Protein AF-A0A374MLK1-F1 (afdb_monomer)

Solvent-accessible surface area (backbone atoms only — not comparable to full-atom values): 5404 Å² total; per-residue (Å²): 138,88,82,70,65,54,80,67,84,85,87,67,74,72,42,80,27,53,77,55,85,55,45,30,34,33,59,74,63,86,77,53,82,76,50,49,64,60,25,56,77,68,80,46,41,80,40,42,40,59,37,36,36,32,68,88,75,13,50,67,45,63,90,60,81,73,38,71,43,28,41,68,48,81,55,35,41,56,95,96,38,81,47,60,52,75,48,115

pLDDT: mean 92.6, std 5.39, range [67.88, 98.31]

Secondary structure (DSSP, 8-state):
---PPPS---SPPPEEPBT-SSEEEEESS---TTHHHHHHHTT------EEEEETTT--EE--S---TT-EEPPPEEETTEEE--EE-

Organism: NCBI:txid39488

Foldseek 3Di:
DDAAAAPDDDVFDWAAAAPDRFKTKGKPDDDDPVCQVVQVVVVFAQFMWMWIAGRVHNYIDGPDDGDTNWDWARWHQDPNDIDIDIGD

Mean predicted aligned error: 3.72 Å

Nearest PDB structures (foldseek):
  5ze2-assembly2_D  TM=3.599E-01  e=3.789E+00  Mus musculus

Sequence (88 aa):
MKLNRFEVVTGRYIEEILGQSRIGYAMSDTTDFYDMIEWSKKGGYQGSTISFYDYNNGKVYEPFQKQRNVLYGTPVYLKKSFWFLQGD

Structure (mmC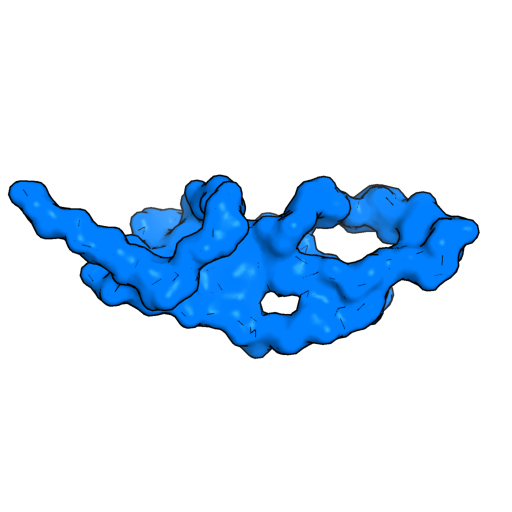IF, N/CA/C/O backbone):
data_AF-A0A374MLK1-F1
#
_entry.id   AF-A0A374MLK1-F1
#
loop_
_atom_site.group_PDB
_atom_site.id
_atom_site.type_symbol
_atom_site.label_atom_id
_atom_site.label_alt_id
_atom_site.label_comp_id
_atom_site.label_asym_id
_atom_site.label_entity_id
_atom_site.label_seq_id
_atom_site.pdbx_PDB_ins_code
_atom_site.Cartn_x
_atom_site.Cartn_y
_atom_site.Cartn_z
_atom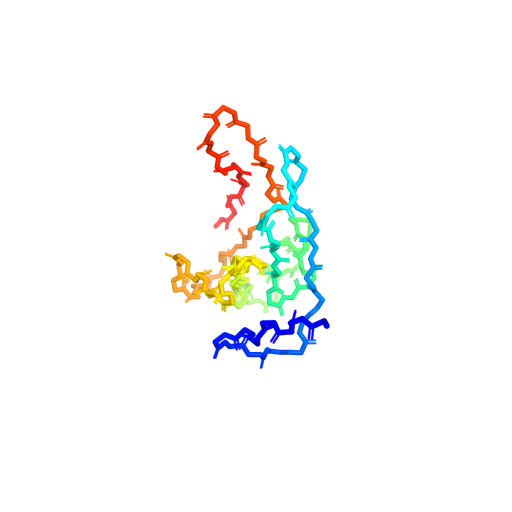_site.occupancy
_atom_site.B_iso_or_equiv
_atom_site.auth_seq_id
_atom_site.auth_comp_id
_atom_site.auth_asym_id
_atom_site.auth_atom_id
_atom_site.pdbx_PDB_model_num
ATOM 1 N N . MET A 1 1 ? -16.885 -15.688 19.142 1.00 67.88 1 MET A N 1
ATOM 2 C CA . MET A 1 1 ? -15.907 -15.016 18.259 1.00 67.88 1 MET A CA 1
ATOM 3 C C . MET A 1 1 ? -16.601 -14.691 16.946 1.00 67.88 1 MET A C 1
ATOM 5 O O . MET A 1 1 ? -17.144 -15.607 16.344 1.00 67.88 1 MET A O 1
ATOM 9 N N . LYS A 1 2 ? -16.655 -13.419 16.537 1.00 74.94 2 LYS A N 1
ATOM 10 C CA . LYS A 1 2 ? -17.153 -13.027 15.210 1.00 74.94 2 LYS A CA 1
ATOM 11 C C . LYS A 1 2 ? -15.943 -12.875 14.292 1.00 74.94 2 LYS A C 1
ATOM 13 O O . LYS A 1 2 ? -15.042 -12.112 14.619 1.00 74.94 2 LYS A O 1
ATOM 18 N N . LEU A 1 3 ? -15.920 -13.617 13.191 1.00 76.44 3 LEU A N 1
ATOM 19 C CA . LEU A 1 3 ? -14.894 -13.502 12.157 1.00 76.44 3 LEU A CA 1
ATOM 20 C C . LEU A 1 3 ? -15.485 -12.699 11.002 1.00 76.44 3 LEU A C 1
ATOM 22 O O . LEU A 1 3 ? -16.428 -13.150 10.354 1.00 76.44 3 LEU A O 1
ATOM 26 N N . ASN A 1 4 ? -14.961 -11.498 10.771 1.00 80.06 4 ASN A N 1
ATOM 27 C CA . ASN A 1 4 ? -15.305 -10.731 9.581 1.00 80.06 4 ASN A CA 1
ATOM 28 C C . ASN A 1 4 ? -14.491 -11.282 8.406 1.00 80.06 4 ASN A C 1
ATOM 30 O O . ASN A 1 4 ? -13.275 -11.434 8.511 1.00 80.06 4 ASN A O 1
ATOM 34 N N . ARG A 1 5 ? -15.159 -11.590 7.293 1.00 88.31 5 ARG A N 1
ATOM 35 C CA . ARG A 1 5 ? -14.487 -11.968 6.049 1.00 88.31 5 ARG A CA 1
ATOM 36 C C . ARG A 1 5 ? -14.218 -10.707 5.238 1.00 88.31 5 ARG A C 1
ATOM 38 O O . ARG A 1 5 ? -15.110 -9.870 5.123 1.00 88.31 5 ARG A O 1
ATOM 45 N N . PHE A 1 6 ? -13.023 -10.599 4.665 1.00 93.50 6 PHE A N 1
ATOM 46 C CA . PHE A 1 6 ? -12.752 -9.536 3.706 1.00 93.50 6 PHE A CA 1
ATOM 47 C C . PHE A 1 6 ? -13.572 -9.721 2.429 1.00 93.50 6 PHE A C 1
ATOM 49 O O . PHE A 1 6 ? -13.738 -10.849 1.957 1.00 93.50 6 PHE A O 1
ATOM 56 N N . GLU A 1 7 ? -14.051 -8.616 1.861 1.00 93.31 7 GLU A N 1
ATOM 57 C CA . GLU A 1 7 ? -14.779 -8.595 0.585 1.00 93.31 7 GLU A CA 1
ATOM 58 C C . GLU A 1 7 ? -13.947 -9.206 -0.553 1.00 93.31 7 GLU A C 1
ATOM 60 O O . GLU A 1 7 ? -14.488 -9.877 -1.431 1.00 93.31 7 GLU A O 1
ATOM 65 N N . VAL A 1 8 ? -12.621 -9.041 -0.491 1.00 88.50 8 VAL A N 1
ATOM 66 C CA . VAL A 1 8 ? -11.660 -9.610 -1.440 1.00 88.50 8 VAL A CA 1
ATOM 67 C C . VAL A 1 8 ? -10.564 -10.356 -0.678 1.00 88.50 8 VAL A C 1
ATOM 69 O O . VAL A 1 8 ? -10.013 -9.849 0.297 1.00 88.50 8 VAL A O 1
ATOM 72 N N . VAL A 1 9 ? -10.232 -11.571 -1.129 1.00 84.50 9 VAL A N 1
ATOM 73 C CA . VAL A 1 9 ? -9.146 -12.395 -0.572 1.00 84.50 9 VAL A CA 1
ATOM 74 C C . VAL A 1 9 ? -8.162 -12.724 -1.690 1.00 84.50 9 VAL A C 1
ATOM 76 O O . VAL A 1 9 ? -8.486 -13.483 -2.597 1.00 84.50 9 VAL A O 1
ATOM 79 N N . THR A 1 10 ? -6.962 -12.149 -1.619 1.00 84.12 10 THR A N 1
ATOM 80 C CA . THR A 1 10 ? -5.921 -12.259 -2.662 1.00 84.12 10 THR A CA 1
ATOM 81 C C . THR A 1 10 ? -4.769 -13.198 -2.290 1.00 84.12 10 THR A C 1
ATOM 83 O O . THR A 1 10 ? -3.837 -13.356 -3.071 1.00 84.12 10 THR A O 1
ATOM 86 N N . GLY A 1 11 ? -4.806 -13.813 -1.100 1.00 83.94 11 GLY A N 1
ATOM 87 C CA . GLY A 1 11 ? -3.716 -14.657 -0.586 1.00 83.94 11 GLY A CA 1
ATOM 88 C C . GLY A 1 11 ? -2.466 -13.880 -0.155 1.00 83.94 11 GLY A C 1
ATOM 89 O O . GLY A 1 11 ? -1.428 -14.485 0.092 1.00 83.94 11 GLY A O 1
ATOM 90 N N . ARG A 1 12 ? -2.554 -12.547 -0.070 1.00 89.50 12 ARG A N 1
ATOM 91 C CA . ARG A 1 12 ? -1.463 -11.668 0.362 1.00 89.50 12 ARG A CA 1
ATOM 92 C C . ARG A 1 12 ? -1.423 -11.554 1.883 1.00 89.50 12 ARG A C 1
ATOM 94 O O . ARG A 1 12 ? -2.466 -11.582 2.539 1.00 89.50 12 ARG A O 1
ATOM 101 N N . TYR A 1 13 ? -0.219 -11.399 2.425 1.00 90.31 13 TYR A N 1
ATOM 102 C CA . TYR A 1 13 ? -0.035 -11.052 3.828 1.00 90.31 13 TYR A CA 1
ATOM 103 C C . TYR A 1 13 ? -0.479 -9.604 4.058 1.00 90.31 13 TYR A C 1
ATOM 105 O O . TYR A 1 13 ? -0.154 -8.727 3.258 1.00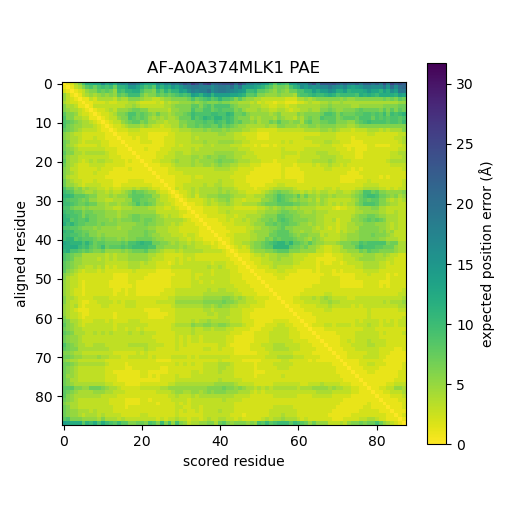 90.31 13 TYR A O 1
ATOM 113 N N . ILE A 1 14 ? -1.255 -9.378 5.119 1.00 95.00 14 ILE A N 1
ATOM 114 C CA . ILE A 1 14 ? -1.739 -8.049 5.490 1.00 95.00 14 ILE A CA 1
ATOM 115 C C . ILE A 1 14 ? -0.871 -7.547 6.639 1.00 95.00 14 ILE A C 1
ATOM 117 O O . ILE A 1 14 ? -0.808 -8.168 7.699 1.00 95.00 14 ILE A O 1
ATOM 121 N N . GLU A 1 15 ? -0.221 -6.415 6.416 1.00 96.00 15 GLU A N 1
ATOM 122 C CA . GLU A 1 15 ? 0.651 -5.752 7.375 1.00 96.00 15 GLU A CA 1
ATOM 123 C C . GLU A 1 15 ? -0.093 -4.665 8.158 1.00 96.00 15 GLU A C 1
ATOM 125 O O . GLU A 1 15 ? -1.069 -4.074 7.685 1.00 96.00 15 GLU A O 1
ATOM 130 N N . GLU A 1 16 ? 0.373 -4.380 9.374 1.00 96.94 16 GLU A N 1
ATOM 131 C CA . GLU A 1 16 ? -0.121 -3.264 10.181 1.00 96.94 16 GLU A CA 1
ATOM 132 C C . GLU A 1 16 ? 0.463 -1.933 9.684 1.00 96.94 16 GLU A C 1
ATOM 134 O O . GLU A 1 16 ? 1.639 -1.842 9.336 1.00 96.94 16 GLU A O 1
ATOM 139 N N . ILE A 1 17 ? -0.356 -0.879 9.666 1.00 98.00 17 ILE A N 1
ATOM 140 C CA . ILE A 1 17 ? 0.090 0.472 9.301 1.00 98.00 17 ILE A CA 1
ATOM 141 C C . ILE A 1 17 ? 0.472 1.219 10.574 1.00 98.00 17 ILE A C 1
ATOM 143 O O . ILE A 1 17 ? -0.396 1.507 11.401 1.00 98.00 17 ILE A O 1
ATOM 147 N N . LEU A 1 18 ? 1.743 1.605 10.693 1.00 97.75 18 LEU A N 1
ATOM 148 C CA . LEU A 1 18 ? 2.262 2.330 11.853 1.00 97.75 18 LEU A CA 1
ATOM 149 C C . LEU A 1 18 ? 1.411 3.571 12.173 1.00 97.75 18 LEU A C 1
ATOM 151 O O . LEU A 1 18 ? 1.138 4.392 11.298 1.00 97.75 18 LEU A O 1
ATOM 155 N N . GLY A 1 19 ? 1.013 3.711 13.440 1.00 97.38 19 GLY A N 1
ATOM 156 C CA . GLY A 1 19 ? 0.192 4.822 13.939 1.00 97.38 19 GLY A CA 1
ATOM 157 C C . GLY A 1 19 ? -1.290 4.491 14.153 1.00 97.38 19 GLY A C 1
ATOM 158 O O . GLY A 1 19 ? -2.019 5.325 14.690 1.00 97.38 19 GLY A O 1
ATOM 159 N N . GLN A 1 20 ? -1.749 3.295 13.774 1.00 96.38 20 GLN A N 1
ATOM 160 C CA . GLN A 1 20 ? -3.105 2.797 14.039 1.00 96.38 20 GLN A CA 1
ATOM 161 C C . GLN A 1 20 ? -3.163 1.259 13.934 1.00 96.38 20 GLN A C 1
ATOM 163 O O . GLN A 1 20 ? -2.233 0.660 13.417 1.00 96.38 20 GLN A O 1
ATOM 168 N N . SER A 1 21 ? -4.267 0.631 14.355 1.00 96.06 21 SER A N 1
ATOM 169 C CA . SER A 1 21 ? -4.437 -0.840 14.332 1.00 96.06 21 SER A CA 1
ATOM 170 C C . SER A 1 21 ? -5.740 -1.332 13.677 1.00 96.06 21 SER A C 1
ATOM 172 O O . SER A 1 21 ? -6.070 -2.515 13.729 1.00 96.06 21 SER A O 1
ATOM 174 N N . ARG A 1 22 ? -6.524 -0.434 13.066 1.00 95.62 22 ARG A N 1
ATOM 175 C CA . ARG A 1 22 ? -7.826 -0.754 12.451 1.00 95.62 22 ARG A CA 1
ATOM 176 C C . ARG A 1 22 ? -7.707 -1.203 10.994 1.00 95.62 22 ARG A C 1
ATOM 178 O O . ARG A 1 22 ? -8.477 -2.052 10.552 1.00 95.62 22 ARG A O 1
ATOM 185 N N . ILE A 1 23 ? -6.808 -0.578 10.247 1.00 97.12 23 ILE A N 1
ATOM 186 C CA . ILE A 1 23 ? -6.609 -0.771 8.817 1.00 97.12 23 ILE A CA 1
ATOM 187 C C . ILE A 1 23 ? -5.271 -1.474 8.599 1.00 97.12 23 ILE A C 1
ATOM 189 O O . ILE A 1 23 ? -4.238 -0.994 9.056 1.00 97.12 23 ILE A O 1
ATOM 193 N N . GLY A 1 24 ? -5.276 -2.600 7.902 1.00 96.94 24 GLY A N 1
ATOM 194 C CA . GLY A 1 24 ? -4.061 -3.214 7.377 1.00 96.94 24 GLY A CA 1
ATOM 195 C C . GLY A 1 24 ? -3.796 -2.795 5.935 1.00 96.94 24 GLY A C 1
ATOM 196 O O . GLY A 1 24 ? -4.683 -2.248 5.276 1.00 96.94 24 GLY A O 1
ATOM 197 N N . TYR A 1 25 ? -2.607 -3.081 5.419 1.00 97.25 25 TYR A N 1
ATOM 198 C CA . TYR A 1 25 ? -2.290 -2.891 4.005 1.00 97.25 25 TYR A CA 1
ATOM 199 C C . TYR A 1 25 ? -1.611 -4.124 3.408 1.00 97.25 25 TYR A C 1
ATOM 201 O O . TYR A 1 25 ? -1.044 -4.941 4.127 1.00 97.25 25 TYR A O 1
ATOM 209 N N . ALA A 1 26 ? -1.681 -4.263 2.087 1.00 96.00 26 ALA A N 1
ATOM 210 C CA . ALA A 1 26 ? -0.871 -5.218 1.342 1.00 96.00 26 ALA A CA 1
ATOM 211 C C . ALA A 1 26 ? -0.496 -4.634 -0.021 1.00 96.00 26 ALA A C 1
ATOM 213 O O . ALA A 1 26 ? -1.305 -3.945 -0.650 1.00 96.00 26 ALA A O 1
ATOM 214 N N . MET A 1 27 ? 0.704 -4.958 -0.494 1.00 94.50 27 MET A N 1
ATOM 215 C CA . MET A 1 27 ? 1.152 -4.661 -1.855 1.00 94.50 27 MET A CA 1
ATOM 216 C C . MET A 1 27 ? 1.074 -5.916 -2.733 1.00 94.50 27 MET A C 1
ATOM 218 O O . MET A 1 27 ? 1.084 -7.041 -2.230 1.00 94.50 27 MET A O 1
ATOM 222 N N . SER A 1 28 ? 0.931 -5.747 -4.051 1.00 93.06 28 SER A N 1
ATOM 223 C CA . SER A 1 28 ? 0.825 -6.886 -4.982 1.00 93.06 28 SER A CA 1
ATOM 224 C C . SER A 1 28 ? 2.087 -7.722 -5.109 1.00 93.06 28 SER A C 1
ATOM 226 O O . SER A 1 28 ? 2.003 -8.865 -5.558 1.00 93.06 28 SER A O 1
ATOM 228 N N . ASP A 1 29 ? 3.227 -7.141 -4.774 1.00 89.06 29 ASP A N 1
ATOM 229 C CA . ASP A 1 29 ? 4.550 -7.713 -4.935 1.00 89.06 29 ASP A CA 1
ATOM 230 C C . ASP A 1 29 ? 5.511 -7.067 -3.933 1.00 89.06 29 ASP A C 1
ATOM 232 O O . ASP A 1 29 ? 5.127 -6.186 -3.164 1.00 89.06 29 ASP A O 1
ATOM 236 N N . THR A 1 30 ? 6.745 -7.557 -3.921 1.00 85.50 30 THR A N 1
ATOM 237 C CA . THR A 1 30 ? 7.793 -7.169 -2.972 1.00 85.50 30 THR A CA 1
ATOM 238 C C . THR A 1 30 ? 8.856 -6.278 -3.615 1.00 85.50 30 THR A C 1
ATOM 240 O O . THR A 1 30 ? 9.962 -6.207 -3.092 1.00 85.50 30 THR A O 1
ATOM 243 N N . THR A 1 31 ? 8.563 -5.674 -4.774 1.00 88.50 31 THR A N 1
ATOM 244 C CA . THR A 1 31 ? 9.507 -4.789 -5.471 1.00 88.50 31 THR A CA 1
ATOM 245 C C . THR A 1 31 ? 9.683 -3.518 -4.657 1.00 88.50 31 THR A C 1
ATOM 247 O O . THR A 1 31 ? 8.694 -2.859 -4.331 1.00 88.50 31 THR A O 1
ATOM 250 N N . ASP A 1 32 ? 10.925 -3.152 -4.360 1.00 87.56 32 ASP A N 1
ATOM 251 C CA . ASP A 1 32 ? 11.226 -1.897 -3.679 1.00 87.56 32 ASP A CA 1
ATOM 252 C C . ASP A 1 32 ? 11.740 -0.811 -4.647 1.00 87.56 32 ASP A C 1
ATOM 254 O O . ASP A 1 32 ? 11.852 -1.002 -5.861 1.00 87.56 32 ASP A O 1
ATOM 258 N N . PHE A 1 33 ? 12.024 0.381 -4.118 1.00 89.12 33 PHE A N 1
ATOM 259 C CA . PHE A 1 33 ? 12.494 1.506 -4.931 1.00 89.12 33 PHE A CA 1
ATOM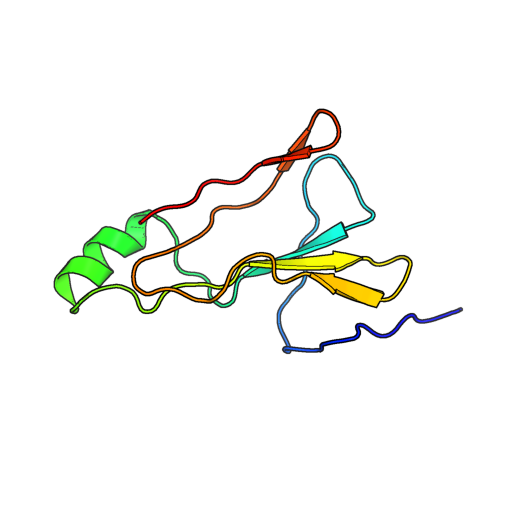 260 C C . PHE A 1 33 ? 13.883 1.282 -5.549 1.00 89.12 33 PHE A C 1
ATOM 262 O O . PHE A 1 33 ? 14.182 1.869 -6.589 1.00 89.12 33 PHE A O 1
ATOM 269 N N . TYR A 1 34 ? 14.738 0.445 -4.956 1.00 87.62 34 TYR A N 1
ATOM 270 C CA . TYR A 1 34 ? 16.064 0.150 -5.503 1.00 87.62 34 TYR A CA 1
ATOM 271 C C . TYR A 1 34 ? 15.969 -0.760 -6.728 1.00 87.62 34 TYR A C 1
ATOM 273 O O . TYR A 1 34 ? 16.721 -0.584 -7.694 1.00 87.62 34 TYR A O 1
ATOM 281 N N . ASP A 1 35 ? 14.987 -1.660 -6.740 1.00 89.25 35 ASP A N 1
ATOM 282 C CA . ASP A 1 35 ? 14.708 -2.537 -7.875 1.00 89.25 35 ASP A CA 1
ATOM 283 C C . ASP A 1 35 ? 14.274 -1.770 -9.135 1.00 89.25 35 ASP A C 1
ATOM 285 O O . ASP A 1 35 ? 14.411 -2.284 -10.249 1.00 89.25 35 ASP A O 1
ATOM 289 N N . MET A 1 36 ? 13.779 -0.529 -9.012 1.00 86.62 36 MET A N 1
ATOM 290 C CA . MET A 1 36 ? 13.339 0.266 -10.168 1.00 86.62 36 MET A CA 1
ATOM 291 C C . MET A 1 36 ? 14.441 0.458 -11.214 1.00 86.62 36 MET A C 1
ATOM 293 O O . MET A 1 36 ? 14.168 0.437 -12.417 1.00 86.62 36 MET A O 1
ATOM 297 N N . ILE A 1 37 ? 15.695 0.611 -10.778 1.00 87.94 37 ILE A N 1
ATOM 298 C CA . ILE A 1 37 ? 16.833 0.764 -11.691 1.00 87.94 37 ILE A CA 1
ATOM 299 C C . ILE A 1 37 ? 17.013 -0.515 -12.514 1.00 87.94 37 ILE A C 1
ATOM 301 O O . ILE A 1 37 ? 17.219 -0.449 -13.726 1.00 87.94 37 ILE A O 1
ATOM 305 N N . GLU A 1 38 ? 16.898 -1.682 -11.886 1.00 90.50 38 GLU A N 1
ATOM 306 C CA . GLU A 1 38 ? 16.984 -2.976 -12.566 1.00 90.50 38 GLU A CA 1
ATOM 307 C C . GLU A 1 38 ? 15.803 -3.193 -13.516 1.00 90.50 38 GLU A C 1
ATOM 309 O O . GLU A 1 38 ? 15.993 -3.617 -14.659 1.00 90.50 38 GLU A O 1
ATOM 314 N N . TRP A 1 39 ? 14.591 -2.833 -13.093 1.00 90.50 39 TRP A N 1
ATOM 315 C CA . TRP A 1 39 ? 13.407 -2.884 -13.944 1.00 90.50 39 TRP A CA 1
ATOM 316 C C . TRP A 1 39 ? 13.531 -1.983 -15.169 1.00 90.50 39 TRP A C 1
ATOM 318 O O . TRP A 1 39 ? 13.165 -2.409 -16.264 1.00 90.50 39 TRP A O 1
ATOM 328 N N . SER A 1 40 ? 14.113 -0.787 -15.033 1.00 87.25 40 SER A N 1
ATOM 329 C CA . SER A 1 40 ? 14.334 0.124 -16.164 1.00 87.25 40 SER A CA 1
ATOM 330 C C . SER A 1 40 ? 15.170 -0.525 -17.278 1.00 87.25 40 SER A C 1
ATOM 332 O O . SER A 1 40 ? 14.857 -0.375 -18.459 1.00 87.25 40 SER A O 1
ATOM 334 N N . LYS A 1 41 ? 16.158 -1.355 -16.911 1.00 92.00 41 LYS A N 1
ATOM 335 C CA . LYS A 1 41 ? 17.007 -2.105 -17.854 1.00 92.00 41 LYS A CA 1
ATOM 336 C C . LYS A 1 41 ? 16.284 -3.298 -18.492 1.00 92.00 41 LYS A C 1
ATOM 338 O O . LYS A 1 41 ? 16.698 -3.762 -19.550 1.00 92.00 41 LYS A O 1
ATOM 343 N N . LYS A 1 42 ? 15.218 -3.804 -17.862 1.00 91.12 42 LYS A N 1
ATOM 344 C CA . LYS A 1 42 ? 14.458 -5.004 -18.272 1.00 91.12 42 LYS A CA 1
ATOM 345 C C . LYS A 1 42 ? 13.134 -4.675 -18.973 1.00 91.12 42 LYS A C 1
ATOM 347 O O . LYS A 1 42 ? 12.249 -5.523 -19.057 1.00 91.12 42 LYS A O 1
ATOM 352 N N . GLY A 1 43 ? 12.993 -3.456 -19.495 1.00 89.56 43 GLY A N 1
ATOM 353 C CA . GLY A 1 43 ? 11.785 -3.017 -20.202 1.00 89.56 43 GLY A CA 1
ATOM 354 C C . GLY A 1 43 ? 10.718 -2.390 -19.300 1.00 89.56 43 GLY A C 1
ATOM 355 O O . GLY A 1 43 ? 9.563 -2.268 -19.712 1.00 89.56 43 GLY A O 1
ATOM 356 N N . GLY A 1 44 ? 11.090 -1.969 -18.093 1.00 90.25 44 GLY A N 1
ATOM 357 C CA . GLY A 1 44 ? 10.226 -1.284 -17.137 1.00 90.25 44 GLY A CA 1
ATOM 358 C C . GLY A 1 44 ? 9.509 -2.223 -16.171 1.00 90.25 44 GLY A C 1
ATOM 359 O O . GLY A 1 44 ? 9.415 -3.436 -16.373 1.00 90.25 44 GLY A O 1
ATOM 360 N N . TYR A 1 45 ? 8.981 -1.632 -15.108 1.00 93.44 45 TYR A N 1
ATOM 361 C CA . TYR A 1 45 ? 8.262 -2.329 -14.053 1.00 93.44 45 TYR A CA 1
ATOM 362 C C . TYR A 1 45 ? 6.778 -2.466 -14.419 1.00 93.44 45 TYR A C 1
ATOM 364 O O . TYR A 1 45 ? 6.171 -1.557 -14.981 1.00 93.44 45 TYR A O 1
ATOM 372 N N . GLN A 1 46 ? 6.161 -3.609 -14.112 1.00 93.12 46 GLN A N 1
ATOM 373 C CA . GLN A 1 46 ? 4.754 -3.865 -14.465 1.00 93.12 46 GLN A CA 1
ATOM 374 C C . GLN A 1 46 ? 3.751 -3.067 -13.618 1.00 93.12 46 GLN A C 1
ATOM 376 O O . GLN A 1 46 ? 2.568 -3.032 -13.958 1.00 93.12 46 GLN A O 1
ATOM 381 N N . GLY A 1 47 ? 4.213 -2.443 -12.535 1.00 94.50 47 GLY A N 1
ATOM 382 C CA . GLY A 1 47 ? 3.385 -1.719 -11.582 1.00 94.50 47 GLY A CA 1
ATOM 383 C C . GLY A 1 47 ? 2.954 -2.566 -10.390 1.00 94.50 47 GLY A C 1
ATOM 384 O O . GLY A 1 47 ? 2.691 -3.765 -10.556 1.00 94.50 47 GLY A O 1
ATOM 385 N N . SER A 1 48 ? 2.788 -1.935 -9.228 1.00 94.06 48 SER A N 1
ATOM 386 C CA . SER A 1 48 ? 2.135 -2.543 -8.066 1.00 94.06 48 SER A CA 1
ATOM 387 C C . SER A 1 48 ? 0.733 -1.995 -7.825 1.00 94.06 48 SER A C 1
ATOM 389 O O . SER A 1 48 ? 0.331 -0.946 -8.323 1.00 94.06 48 SER A O 1
ATOM 391 N N . THR A 1 49 ? -0.041 -2.751 -7.051 1.00 95.38 49 THR A N 1
ATOM 392 C CA . THR A 1 49 ? -1.255 -2.272 -6.387 1.00 95.38 49 THR A CA 1
ATOM 393 C C . THR A 1 49 ? -0.993 -2.166 -4.896 1.00 95.38 49 THR A C 1
ATOM 395 O O . THR A 1 49 ? -0.370 -3.067 -4.331 1.00 95.38 49 THR A O 1
ATOM 398 N N . ILE A 1 50 ? -1.557 -1.149 -4.253 1.00 96.31 50 ILE A N 1
ATOM 399 C CA . ILE A 1 50 ? -1.680 -1.063 -2.797 1.00 96.31 50 ILE A CA 1
ATOM 400 C C . ILE A 1 50 ? -3.156 -1.216 -2.414 1.00 96.31 50 ILE A C 1
ATOM 402 O O . ILE A 1 50 ? -4.015 -0.517 -2.954 1.00 96.31 50 ILE A O 1
ATOM 406 N N . SER A 1 51 ? -3.451 -2.136 -1.499 1.00 96.94 51 SER A N 1
ATOM 407 C CA . SER A 1 51 ? -4.808 -2.394 -1.001 1.00 96.94 51 SER A CA 1
ATOM 408 C C . SER A 1 51 ? -4.855 -2.172 0.514 1.00 96.94 51 SER A C 1
ATOM 410 O O . SER A 1 51 ? -3.919 -2.546 1.220 1.00 96.94 51 SER A O 1
ATOM 412 N N . PHE A 1 52 ? -5.951 -1.60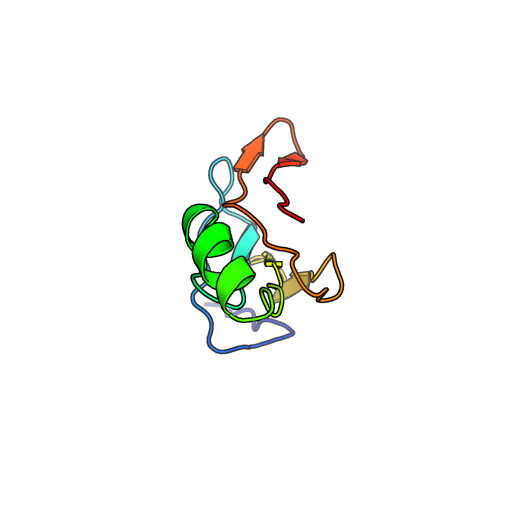8 1.022 1.00 97.25 52 PHE A N 1
ATOM 413 C CA . PHE A 1 52 ? -6.181 -1.336 2.445 1.00 97.25 52 PHE A CA 1
ATOM 414 C C . PHE A 1 52 ? -7.358 -2.160 2.972 1.00 97.25 52 PHE A C 1
ATOM 416 O O . PHE A 1 52 ? -8.414 -2.198 2.348 1.00 97.25 52 PHE A O 1
ATOM 423 N N . TYR A 1 53 ? -7.200 -2.785 4.135 1.00 96.62 53 TYR A N 1
ATOM 424 C CA . TYR A 1 53 ? -8.136 -3.763 4.690 1.00 96.62 53 TYR A CA 1
ATOM 425 C C . TYR A 1 53 ? -8.686 -3.271 6.030 1.00 96.62 53 TYR A C 1
ATOM 427 O O . TYR A 1 53 ? -7.924 -3.117 6.978 1.00 96.62 53 TYR A O 1
ATOM 435 N N . ASP A 1 54 ? -9.996 -3.039 6.142 1.00 95.88 54 ASP A N 1
ATOM 436 C CA . ASP A 1 54 ? -10.630 -2.628 7.404 1.00 95.88 54 ASP A CA 1
ATOM 437 C C . ASP A 1 54 ? -11.051 -3.848 8.230 1.00 95.88 54 ASP A C 1
ATOM 439 O O . ASP A 1 54 ? -12.044 -4.518 7.928 1.00 95.88 54 ASP A O 1
ATOM 443 N N . TYR A 1 55 ? -10.318 -4.123 9.311 1.00 93.75 55 TYR A N 1
ATOM 444 C CA . TYR A 1 55 ? -10.572 -5.272 10.185 1.00 93.75 55 TYR A CA 1
ATOM 445 C C . TYR A 1 55 ? -11.957 -5.225 10.858 1.00 93.75 55 TYR A C 1
ATOM 447 O O . TYR A 1 55 ? -12.528 -6.268 11.196 1.00 93.75 55 TYR A O 1
ATOM 455 N N . ASN A 1 56 ? -12.551 -4.034 11.016 1.00 93.62 56 ASN A N 1
ATOM 456 C CA . ASN A 1 56 ? -13.835 -3.886 11.704 1.00 93.62 56 ASN A CA 1
ATOM 457 C C . ASN A 1 56 ? -15.033 -4.343 10.867 1.00 93.62 56 ASN A C 1
ATOM 459 O O . ASN A 1 56 ? -16.023 -4.810 11.433 1.00 93.62 56 ASN A O 1
ATOM 463 N N . ASN A 1 57 ? -14.979 -4.182 9.544 1.00 93.94 57 ASN A N 1
ATOM 464 C CA . ASN A 1 57 ? -16.123 -4.441 8.662 1.00 93.94 57 ASN A CA 1
ATOM 465 C C . ASN A 1 57 ? -15.802 -5.337 7.456 1.00 93.94 57 ASN A C 1
ATOM 467 O O . ASN A 1 57 ? -16.732 -5.725 6.758 1.00 93.94 57 ASN A O 1
ATOM 471 N N . GLY A 1 58 ? -14.536 -5.695 7.229 1.00 93.88 58 GLY A N 1
ATOM 472 C CA . GLY A 1 58 ? -14.121 -6.543 6.114 1.00 93.88 58 GLY A CA 1
ATOM 473 C C . GLY A 1 58 ? -13.996 -5.816 4.771 1.00 93.88 58 GLY A C 1
ATOM 474 O O . GLY A 1 58 ? -13.729 -6.467 3.763 1.00 93.88 58 GLY A O 1
ATOM 475 N N . LYS A 1 59 ? -14.162 -4.490 4.719 1.00 96.19 59 LYS A N 1
ATOM 476 C CA . LYS A 1 59 ? -14.013 -3.734 3.470 1.00 96.19 59 LYS A CA 1
ATOM 477 C C . LYS A 1 59 ? -12.568 -3.709 2.998 1.00 96.19 59 LYS A C 1
ATOM 479 O O . LYS A 1 59 ? -11.649 -3.568 3.809 1.00 96.19 59 LYS A O 1
ATOM 484 N N . VAL A 1 60 ? -12.396 -3.793 1.683 1.00 96.06 60 VAL A N 1
ATOM 485 C CA . VAL A 1 60 ? -11.095 -3.681 1.017 1.00 96.06 60 VAL A CA 1
ATOM 486 C C . VAL A 1 60 ? -11.122 -2.475 0.086 1.00 96.06 60 VAL A C 1
ATOM 488 O O . VAL A 1 60 ? -12.031 -2.333 -0.727 1.00 96.06 60 VAL A O 1
ATOM 491 N N . TYR A 1 61 ? -10.132 -1.596 0.212 1.00 96.25 61 TYR A N 1
ATOM 492 C CA . TYR A 1 61 ? -10.004 -0.391 -0.600 1.00 96.25 61 TYR A CA 1
ATOM 493 C C . TYR A 1 61 ? -8.773 -0.501 -1.492 1.00 96.25 61 TYR A C 1
ATOM 495 O O . TYR A 1 61 ? -7.659 -0.640 -0.995 1.00 96.25 61 TYR A O 1
ATOM 503 N N . GLU A 1 62 ? -8.974 -0.382 -2.799 1.00 95.25 62 GLU A N 1
ATOM 504 C CA . GLU A 1 62 ? -7.907 -0.290 -3.797 1.00 95.25 62 GLU A CA 1
ATOM 505 C C . GLU A 1 62 ? -7.991 1.098 -4.439 1.00 95.25 62 GLU A C 1
ATOM 507 O O . GLU A 1 62 ? -8.720 1.289 -5.413 1.00 95.25 62 GLU A O 1
ATOM 512 N N . PRO A 1 63 ? -7.347 2.116 -3.839 1.00 94.12 63 PRO A N 1
ATOM 513 C CA . PRO A 1 63 ? -7.575 3.512 -4.209 1.00 94.12 63 PRO A CA 1
ATOM 514 C C . PRO A 1 63 ? -7.072 3.867 -5.612 1.00 94.12 63 PRO A C 1
ATOM 516 O O . PRO A 1 63 ? -7.492 4.884 -6.161 1.00 94.12 63 PRO A O 1
ATOM 519 N N . PHE A 1 64 ? -6.197 3.046 -6.198 1.00 95.12 64 PHE A N 1
ATOM 520 C CA . PHE A 1 64 ? -5.591 3.298 -7.500 1.00 95.12 64 PHE A CA 1
ATOM 521 C C . PHE A 1 64 ? -5.677 2.067 -8.395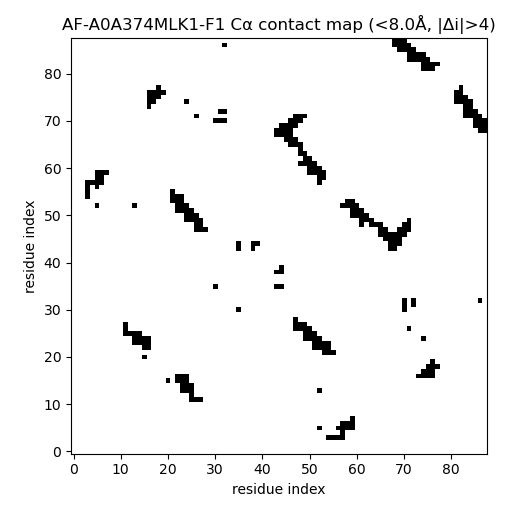 1.00 95.12 64 PHE A C 1
ATOM 523 O O . PHE A 1 64 ? -5.495 0.933 -7.951 1.00 95.12 64 PHE A O 1
ATOM 530 N N . GLN A 1 65 ? -5.905 2.305 -9.685 1.00 94.88 65 GLN A N 1
ATOM 531 C CA . GLN A 1 65 ? -5.745 1.274 -10.703 1.00 94.88 65 GLN A CA 1
ATOM 532 C C . GLN A 1 65 ? -4.259 0.987 -10.920 1.00 94.88 65 GLN A C 1
ATOM 534 O O . GLN A 1 65 ? -3.438 1.905 -10.893 1.00 94.88 65 GLN A O 1
ATOM 539 N N . LYS A 1 66 ? -3.924 -0.279 -11.185 1.00 95.50 66 LYS A N 1
ATOM 540 C CA . LYS A 1 66 ? -2.555 -0.688 -11.513 1.00 95.50 66 LYS A CA 1
ATOM 541 C C . LYS A 1 66 ? -2.066 0.038 -12.768 1.00 95.50 66 LYS A C 1
ATOM 543 O O . LYS A 1 66 ? -2.723 -0.014 -13.807 1.00 95.50 66 LYS A O 1
ATOM 548 N N . GLN A 1 67 ? -0.890 0.652 -12.680 1.00 96.50 67 GLN A N 1
ATOM 549 C CA . GLN A 1 67 ? -0.247 1.369 -13.781 1.00 96.50 67 GLN A CA 1
ATOM 550 C C . GLN A 1 67 ? 1.203 0.920 -13.939 1.00 96.50 67 GLN A C 1
ATOM 552 O O . GLN A 1 67 ? 1.886 0.646 -12.956 1.00 96.50 67 GLN A O 1
ATOM 557 N N . ARG A 1 68 ? 1.680 0.844 -15.185 1.00 94.56 68 ARG A N 1
ATOM 558 C CA . ARG A 1 68 ? 3.069 0.473 -15.484 1.00 94.56 68 ARG A CA 1
ATOM 559 C C . ARG A 1 68 ? 4.027 1.497 -14.869 1.00 94.56 68 ARG A C 1
ATOM 561 O O . ARG A 1 68 ? 3.728 2.682 -14.880 1.00 94.56 68 ARG A O 1
ATOM 568 N N . ASN A 1 69 ? 5.170 1.025 -14.380 1.00 92.94 69 ASN A N 1
ATOM 569 C CA . ASN A 1 69 ? 6.218 1.798 -13.703 1.00 92.94 69 ASN A CA 1
ATOM 570 C C . ASN A 1 69 ? 5.823 2.465 -12.377 1.00 92.94 69 ASN A C 1
ATOM 572 O O . ASN A 1 69 ? 6.697 3.024 -11.730 1.00 92.94 69 ASN A O 1
ATOM 576 N N . VAL A 1 70 ? 4.579 2.315 -11.914 1.00 94.19 70 VAL A N 1
ATOM 577 C CA . VAL A 1 70 ? 4.146 2.870 -10.628 1.00 94.19 70 VAL A CA 1
ATOM 578 C C . VAL A 1 70 ? 4.370 1.868 -9.501 1.00 94.19 70 VAL A C 1
ATOM 580 O O . VAL A 1 70 ? 3.860 0.748 -9.569 1.00 94.19 70 VAL A O 1
ATOM 583 N N . LEU A 1 71 ? 5.076 2.268 -8.446 1.00 94.38 71 LEU A N 1
ATOM 584 C CA . LEU A 1 71 ? 5.163 1.512 -7.194 1.00 94.38 71 LEU A CA 1
ATOM 585 C C . LEU A 1 71 ? 4.813 2.358 -5.972 1.00 94.38 71 LEU A C 1
ATOM 587 O O . LEU A 1 71 ? 4.897 3.585 -6.006 1.00 94.38 71 LEU A O 1
ATOM 591 N N . TYR A 1 72 ? 4.478 1.685 -4.873 1.00 95.31 72 TYR A N 1
ATOM 592 C CA . TYR A 1 72 ? 4.132 2.316 -3.605 1.00 95.31 72 TYR A CA 1
ATOM 593 C C . TYR A 1 72 ? 5.103 1.905 -2.498 1.00 95.31 72 TYR A C 1
ATOM 595 O O . TYR A 1 72 ? 5.592 0.781 -2.473 1.00 95.31 72 TYR A O 1
ATOM 603 N N . GLY A 1 73 ? 5.377 2.824 -1.575 1.00 94.69 73 GLY A N 1
ATOM 604 C CA . GLY A 1 73 ? 6.121 2.544 -0.350 1.00 94.69 73 GLY A CA 1
ATOM 605 C C . GLY A 1 73 ? 5.215 2.149 0.816 1.00 94.69 73 GLY A C 1
ATOM 606 O O . GLY A 1 73 ? 3.992 2.287 0.757 1.00 94.69 73 GLY A O 1
ATOM 607 N N . THR A 1 74 ? 5.834 1.720 1.917 1.00 95.38 74 THR A N 1
ATOM 608 C CA . THR A 1 74 ? 5.132 1.402 3.167 1.00 95.38 74 THR A CA 1
ATOM 609 C C . THR A 1 74 ? 4.323 2.604 3.674 1.00 95.38 74 THR A C 1
ATOM 611 O O . THR A 1 74 ? 4.886 3.690 3.854 1.00 95.38 74 THR A O 1
ATOM 614 N N . PRO A 1 75 ? 3.014 2.440 3.930 1.00 97.00 75 PRO A N 1
ATOM 615 C CA . PRO A 1 75 ? 2.182 3.497 4.470 1.00 97.00 75 PRO A CA 1
ATOM 616 C C . PRO A 1 75 ? 2.402 3.724 5.964 1.00 97.00 75 PRO A C 1
ATOM 618 O O . PRO A 1 75 ? 2.700 2.812 6.733 1.00 97.00 75 PRO A O 1
ATOM 621 N N . VAL A 1 76 ? 2.160 4.964 6.385 1.00 98.19 76 VAL A N 1
ATOM 622 C CA . VAL A 1 76 ? 2.091 5.391 7.784 1.00 98.19 76 VAL A CA 1
ATOM 623 C C . VAL A 1 76 ? 0.809 6.180 8.023 1.00 98.19 76 VAL A C 1
ATOM 625 O O . VAL A 1 76 ? 0.350 6.931 7.161 1.00 98.19 76 VAL A O 1
ATOM 628 N N . TYR A 1 77 ? 0.221 6.037 9.205 1.00 98.31 77 TYR A N 1
ATOM 629 C CA . TYR A 1 77 ? -0.942 6.808 9.619 1.00 98.31 77 TYR A CA 1
ATOM 630 C C . TYR A 1 77 ? -0.519 7.930 10.564 1.00 98.31 77 TYR A C 1
ATOM 632 O O . TYR A 1 77 ? -0.055 7.700 11.680 1.00 98.31 77 TYR A O 1
ATOM 640 N N . LEU A 1 78 ? -0.697 9.173 10.122 1.00 97.88 78 LEU A N 1
ATOM 641 C CA . LEU A 1 78 ? -0.311 10.359 10.877 1.00 97.88 78 LEU A CA 1
ATOM 642 C C . LEU A 1 78 ? -1.309 11.489 10.624 1.00 97.88 78 LEU A C 1
ATOM 644 O O . LEU A 1 78 ? -1.685 11.762 9.485 1.00 97.88 78 LEU A O 1
ATOM 648 N N . LYS A 1 79 ? -1.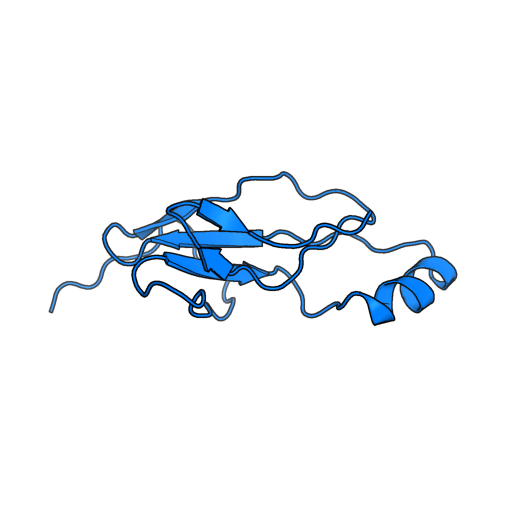721 12.184 11.695 1.00 96.25 79 LYS A N 1
ATOM 649 C CA . LYS A 1 79 ? -2.647 13.335 11.632 1.00 96.25 79 LYS A CA 1
ATOM 650 C C . LYS A 1 79 ? -3.966 13.026 10.899 1.00 96.25 79 LYS A C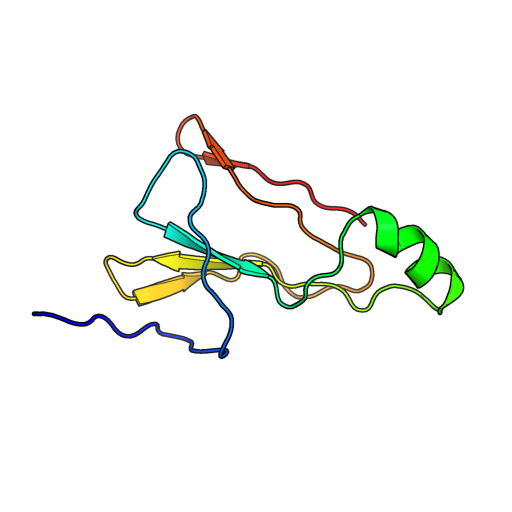 1
ATOM 652 O O . LYS A 1 79 ? -4.457 13.849 10.137 1.00 96.25 79 LYS A O 1
ATOM 657 N N . LYS A 1 80 ? -4.561 11.860 11.181 1.00 95.75 80 LYS A N 1
ATOM 658 C CA . LYS A 1 80 ? -5.821 11.378 10.577 1.00 95.75 80 LYS A CA 1
ATOM 659 C C . LYS A 1 80 ? -5.757 11.094 9.067 1.00 95.75 80 LYS A C 1
ATOM 661 O O . LYS A 1 80 ? -6.804 10.973 8.439 1.00 95.75 80 LYS A O 1
ATOM 666 N N . SER A 1 81 ? -4.555 10.927 8.520 1.00 96.12 81 SER A N 1
ATOM 667 C CA . SER A 1 81 ? -4.328 10.621 7.106 1.00 96.12 81 SER A CA 1
ATOM 668 C C . SER A 1 81 ? -3.331 9.477 6.939 1.00 96.12 81 SER A C 1
ATOM 670 O O . SER A 1 81 ? -2.466 9.270 7.793 1.00 96.12 81 SER A O 1
ATOM 672 N N . PHE A 1 82 ? -3.444 8.760 5.822 1.00 97.06 82 PHE A N 1
ATOM 673 C CA . PHE A 1 82 ? -2.461 7.774 5.378 1.00 97.06 82 PHE A CA 1
ATOM 674 C C . PHE A 1 82 ? -1.453 8.449 4.446 1.00 97.06 82 PHE A C 1
ATOM 676 O O . PHE A 1 82 ? -1.851 9.136 3.507 1.00 97.06 82 PHE A O 1
ATOM 683 N N . TRP A 1 83 ? -0.165 8.250 4.710 1.00 97.62 83 TRP A N 1
ATOM 684 C CA . TRP A 1 83 ? 0.948 8.787 3.930 1.00 97.62 83 TRP A CA 1
ATOM 685 C C . TRP A 1 83 ? 1.813 7.639 3.430 1.00 97.62 83 TRP A C 1
ATOM 687 O O . TRP A 1 83 ? 2.141 6.748 4.205 1.00 97.62 83 TRP A O 1
ATOM 697 N N . PHE A 1 84 ? 2.193 7.662 2.161 1.00 95.81 84 PHE A N 1
ATOM 698 C CA . PHE A 1 84 ? 3.118 6.713 1.543 1.00 95.81 84 PHE A CA 1
ATOM 699 C C . PHE A 1 84 ? 3.759 7.376 0.326 1.00 95.81 84 PHE A C 1
ATOM 701 O O . PHE A 1 84 ? 3.240 8.361 -0.202 1.00 95.81 84 PHE A O 1
ATOM 708 N N . LEU A 1 85 ? 4.898 6.841 -0.103 1.00 95.25 85 LEU A N 1
ATOM 709 C CA . LEU A 1 85 ? 5.560 7.278 -1.326 1.00 95.25 85 LEU A CA 1
ATOM 710 C C . LEU A 1 85 ? 4.932 6.586 -2.537 1.00 95.25 85 LEU A C 1
ATOM 712 O O . LEU A 1 85 ? 4.576 5.412 -2.457 1.00 95.25 85 LEU A O 1
ATOM 716 N N . GLN A 1 86 ? 4.845 7.311 -3.647 1.00 94.19 86 GLN A N 1
ATOM 717 C CA . GLN A 1 86 ? 4.641 6.752 -4.978 1.00 94.19 86 GLN A CA 1
ATOM 718 C C . GLN A 1 86 ? 5.919 7.012 -5.780 1.00 94.19 86 GLN A C 1
ATOM 720 O O . GLN A 1 86 ? 6.427 8.132 -5.753 1.00 94.19 86 GLN A O 1
ATOM 725 N N . GLY A 1 87 ? 6.439 5.990 -6.454 1.00 90.81 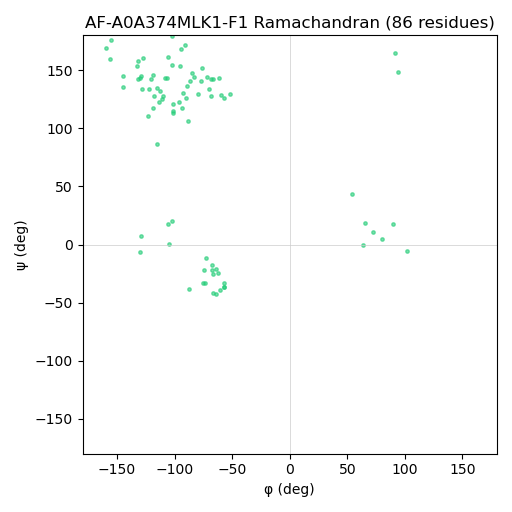87 GLY A N 1
ATOM 726 C CA . GLY A 1 87 ? 7.444 6.148 -7.507 1.00 90.81 87 GLY A CA 1
ATOM 727 C C . GLY A 1 87 ? 6.799 5.911 -8.864 1.00 90.81 87 GLY A C 1
ATOM 728 O O . GLY A 1 87 ? 5.921 5.053 -8.956 1.00 90.81 87 GLY A O 1
ATOM 729 N N . ASP A 1 88 ? 7.218 6.666 -9.876 1.00 87.12 88 ASP A N 1
ATOM 730 C CA . ASP A 1 88 ? 6.755 6.587 -11.266 1.00 87.12 88 ASP A CA 1
ATOM 731 C C . ASP A 1 88 ? 7.883 6.863 -12.277 1.00 87.12 88 ASP A C 1
ATOM 733 O O . ASP A 1 88 ? 8.907 7.475 -11.888 1.00 87.12 88 ASP A O 1
#

Radius of gyration: 14.29 Å; Cα contacts (8 Å, |Δi|>4): 153; chains: 1; bounding box: 34×28×38 Å